Protein AF-A0A1H0B9E1-F1 (afdb_monomer_lite)

Organism: NCBI:txid745820

Radius of gyration: 12.41 Å; chains: 1; bounding box: 40×28×20 Å

pLDDT: mean 85.75, std 17.41, range [35.03, 98.69]

Sequence (74 aa):
MSIGDLIRYERKRKGWTLSQLSRRTGVSKSYLSYLERNQKKNPSITIVKRLFIVLDIPLEKIMESDNTKENHFG

Structure (mmCIF, N/CA/C/O backbone):
data_AF-A0A1H0B9E1-F1
#
_entry.id   AF-A0A1H0B9E1-F1
#
loop_
_atom_site.group_PDB
_atom_site.id
_atom_site.type_symbol
_atom_site.label_atom_id
_atom_site.label_alt_id
_atom_site.label_comp_id
_atom_site.label_asym_id
_atom_site.label_entity_id
_atom_site.label_seq_id
_atom_site.pdbx_PDB_ins_code
_atom_site.Cartn_x
_atom_site.Cartn_y
_atom_site.Cartn_z
_atom_site.occupancy
_atom_site.B_iso_or_equiv
_atom_site.auth_seq_id
_atom_site.auth_comp_id
_atom_site.auth_asym_id
_atom_site.auth_atom_id
_atom_site.pdbx_PDB_model_num
ATOM 1 N N . MET A 1 1 ? 5.559 13.486 3.095 1.00 75.62 1 MET A N 1
ATOM 2 C CA . MET A 1 1 ? 4.567 12.391 3.216 1.00 75.62 1 MET A CA 1
ATOM 3 C C . MET A 1 1 ? 5.176 11.164 2.564 1.00 75.62 1 MET A C 1
ATOM 5 O O . MET A 1 1 ? 5.713 11.309 1.476 1.00 75.62 1 MET A O 1
ATOM 9 N N . SER A 1 2 ? 5.172 10.001 3.215 1.00 86.81 2 SER A N 1
ATOM 10 C CA . SER A 1 2 ? 5.707 8.783 2.592 1.00 86.81 2 SER A CA 1
ATOM 11 C C . SER A 1 2 ? 4.703 8.163 1.614 1.00 86.81 2 SER A C 1
ATOM 13 O O . SER A 1 2 ? 3.515 8.496 1.615 1.00 86.81 2 SER A O 1
ATOM 15 N N . ILE A 1 3 ? 5.156 7.197 0.814 1.00 88.94 3 ILE A N 1
ATOM 16 C CA . ILE A 1 3 ? 4.272 6.459 -0.092 1.00 88.94 3 ILE A CA 1
ATOM 17 C C . ILE A 1 3 ? 3.172 5.683 0.651 1.00 88.94 3 ILE A C 1
ATOM 19 O O . ILE A 1 3 ? 2.037 5.609 0.183 1.00 88.94 3 ILE A O 1
ATOM 23 N N . GLY A 1 4 ? 3.484 5.147 1.836 1.00 92.62 4 GLY A N 1
ATOM 24 C CA . GLY A 1 4 ? 2.518 4.456 2.688 1.00 92.62 4 GLY A CA 1
ATOM 25 C C . GLY A 1 4 ? 1.432 5.397 3.207 1.00 92.62 4 GLY A C 1
ATOM 26 O O . GLY A 1 4 ? 0.254 5.032 3.218 1.00 92.62 4 GLY A O 1
ATOM 27 N N . ASP A 1 5 ? 1.811 6.627 3.556 1.00 92.12 5 ASP A N 1
ATOM 28 C CA . ASP A 1 5 ? 0.872 7.666 3.985 1.00 92.12 5 ASP A CA 1
ATOM 29 C C . ASP A 1 5 ? -0.063 8.086 2.842 1.00 92.12 5 ASP A C 1
ATOM 31 O O . ASP A 1 5 ? -1.272 8.193 3.055 1.00 92.12 5 ASP A O 1
ATOM 35 N N . LEU A 1 6 ? 0.470 8.255 1.624 1.00 92.75 6 LEU A N 1
ATOM 36 C CA . LEU A 1 6 ? -0.325 8.583 0.437 1.00 92.75 6 LEU A CA 1
ATOM 37 C C . LEU A 1 6 ? -1.346 7.479 0.137 1.00 92.75 6 LEU A C 1
ATOM 39 O O . LEU A 1 6 ? -2.537 7.749 0.010 1.00 92.75 6 LEU A O 1
ATOM 43 N N . ILE A 1 7 ? -0.909 6.219 0.113 1.00 95.38 7 ILE A N 1
ATOM 44 C CA . ILE A 1 7 ? -1.788 5.061 -0.113 1.00 95.38 7 ILE A CA 1
ATOM 45 C C . ILE A 1 7 ? -2.903 5.005 0.938 1.00 95.38 7 ILE A C 1
ATOM 47 O O . ILE A 1 7 ? -4.073 4.801 0.602 1.00 95.38 7 ILE A O 1
ATOM 51 N N . ARG A 1 8 ? -2.561 5.229 2.212 1.00 96.56 8 ARG A N 1
ATOM 52 C CA . ARG A 1 8 ? -3.528 5.261 3.315 1.00 96.56 8 ARG A CA 1
ATOM 53 C C . ARG A 1 8 ? -4.545 6.384 3.141 1.00 96.56 8 ARG A C 1
ATOM 55 O O . ARG A 1 8 ? -5.737 6.155 3.360 1.00 96.56 8 ARG A O 1
ATOM 62 N N . TYR A 1 9 ? -4.078 7.582 2.799 1.00 96.25 9 TYR A N 1
ATOM 63 C CA . TYR A 1 9 ? -4.917 8.757 2.587 1.00 96.25 9 TYR A CA 1
ATOM 64 C C . TYR A 1 9 ? -5.928 8.509 1.463 1.00 96.25 9 TYR A C 1
ATOM 66 O O . TYR A 1 9 ? -7.133 8.627 1.680 1.00 96.25 9 TYR A O 1
ATOM 74 N N . GLU A 1 10 ? -5.452 8.048 0.312 1.00 97.62 10 GLU A N 1
ATOM 75 C CA . GLU A 1 10 ? -6.253 7.793 -0.888 1.00 97.62 10 GLU A CA 1
ATOM 76 C C . GLU A 1 10 ? -7.277 6.674 -0.673 1.00 97.62 10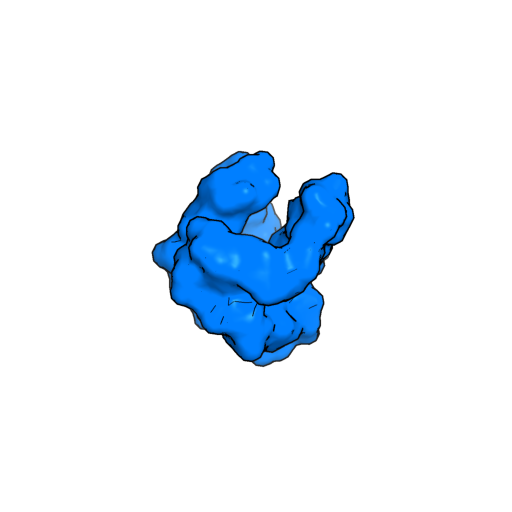 GLU A C 1
ATOM 78 O O . GLU A 1 10 ? -8.466 6.825 -0.973 1.00 97.62 10 GLU A O 1
ATOM 83 N N . ARG A 1 11 ? -6.858 5.571 -0.034 1.00 98.31 11 ARG A N 1
ATOM 84 C CA . ARG A 1 11 ? -7.766 4.479 0.339 1.00 98.31 11 ARG A CA 1
ATOM 85 C C . ARG A 1 11 ? -8.896 4.977 1.242 1.00 98.31 11 ARG A C 1
ATOM 87 O O . ARG A 1 11 ? -10.053 4.602 1.042 1.00 98.31 11 ARG A O 1
ATOM 94 N N . LYS A 1 12 ? -8.568 5.788 2.255 1.00 98.12 12 LYS A N 1
ATOM 95 C CA . LYS A 1 12 ? -9.561 6.348 3.182 1.00 98.12 12 LYS A CA 1
ATOM 96 C C . LYS A 1 12 ? -10.471 7.365 2.502 1.00 98.12 12 LYS A C 1
ATOM 98 O O . LYS A 1 12 ? -11.666 7.332 2.773 1.00 98.12 12 LYS A O 1
ATOM 103 N N . ARG A 1 13 ? -9.948 8.204 1.600 1.00 97.94 13 ARG A N 1
ATOM 104 C CA . ARG A 1 13 ? -10.749 9.158 0.815 1.00 97.94 13 ARG A CA 1
ATOM 105 C C . ARG A 1 13 ? -11.812 8.448 -0.025 1.00 97.94 13 ARG A C 1
ATOM 107 O O . ARG A 1 13 ? -12.921 8.946 -0.150 1.00 97.94 13 ARG A O 1
ATOM 114 N N . LYS A 1 14 ? -11.506 7.248 -0.526 1.00 97.81 14 LYS A N 1
ATOM 115 C CA . LYS A 1 14 ? -12.462 6.375 -1.230 1.00 97.81 14 LYS A CA 1
ATOM 116 C C . LYS A 1 14 ? -13.381 5.555 -0.307 1.00 97.81 14 LYS A C 1
ATOM 118 O O . LYS A 1 14 ? -14.177 4.758 -0.797 1.00 97.81 14 LYS A O 1
ATOM 123 N N . GLY A 1 15 ? -13.265 5.689 1.017 1.00 98.31 15 GLY A N 1
ATOM 124 C CA . GLY A 1 15 ? -14.066 4.932 1.987 1.00 98.31 15 GLY A CA 1
ATOM 125 C C . GLY A 1 15 ? -13.753 3.432 2.028 1.00 98.31 15 GLY A C 1
ATOM 126 O O . GLY A 1 15 ? -14.572 2.635 2.483 1.00 98.31 15 GLY A O 1
ATOM 127 N N . TRP A 1 16 ? -12.588 3.007 1.534 1.00 98.56 16 TRP A N 1
ATOM 128 C CA . TRP A 1 16 ? -12.257 1.588 1.423 1.00 98.56 16 TRP A CA 1
ATOM 129 C C . TRP A 1 16 ? -11.577 1.055 2.679 1.00 98.56 16 TRP A C 1
ATOM 131 O O . TRP A 1 16 ? -10.663 1.658 3.233 1.00 98.56 16 TRP A O 1
ATOM 141 N N . THR A 1 17 ? -11.945 -0.153 3.086 1.00 98.56 17 THR A N 1
ATOM 142 C CA . THR A 1 17 ? -11.196 -0.974 4.043 1.00 98.56 17 THR A CA 1
ATOM 143 C C . THR A 1 17 ? -9.933 -1.556 3.397 1.00 98.56 17 THR A C 1
ATOM 145 O O . THR A 1 17 ? -9.839 -1.695 2.176 1.00 98.56 17 THR A O 1
ATOM 148 N N . LEU A 1 18 ? -8.970 -1.992 4.216 1.00 98.50 18 LEU A N 1
ATOM 149 C CA . LEU A 1 18 ? -7.795 -2.728 3.723 1.00 98.50 18 LEU A CA 1
ATOM 150 C C . LEU A 1 18 ? -8.184 -4.007 2.963 1.00 98.50 18 LEU A C 1
ATOM 152 O O . LEU A 1 18 ? -7.537 -4.358 1.982 1.00 98.50 18 LEU A O 1
ATOM 156 N N . SER A 1 19 ? -9.259 -4.690 3.375 1.00 98.56 19 SER A N 1
ATOM 157 C CA . SER A 1 19 ? -9.762 -5.879 2.675 1.00 98.56 19 SER A CA 1
ATOM 158 C C . SER A 1 19 ? -10.305 -5.540 1.282 1.00 98.56 19 SER A C 1
ATOM 160 O O . SER A 1 19 ? -10.102 -6.300 0.340 1.00 98.56 19 SER A O 1
ATOM 162 N N . GLN A 1 20 ? -10.977 -4.395 1.123 1.00 98.69 20 GLN A N 1
ATOM 163 C CA . GLN A 1 20 ? -11.464 -3.940 -0.184 1.00 98.69 20 GLN A CA 1
ATOM 164 C C . GLN A 1 20 ? -10.319 -3.537 -1.114 1.00 98.69 20 GLN A C 1
ATOM 166 O O . GLN A 1 20 ? -10.367 -3.893 -2.294 1.00 98.69 20 GLN A O 1
ATOM 171 N N . LEU A 1 21 ? -9.294 -2.851 -0.593 1.00 98.44 21 LEU A N 1
ATOM 172 C CA . LEU A 1 21 ? -8.091 -2.525 -1.363 1.00 98.44 21 LEU A CA 1
ATOM 173 C C . LEU A 1 21 ? -7.319 -3.793 -1.752 1.00 98.44 21 LEU A C 1
ATOM 175 O O . LEU A 1 21 ? -6.890 -3.925 -2.896 1.00 98.44 21 LEU A O 1
ATOM 179 N N . SER A 1 22 ? -7.210 -4.761 -0.839 1.00 98.38 22 SER A N 1
ATOM 180 C CA . SER A 1 22 ? -6.589 -6.0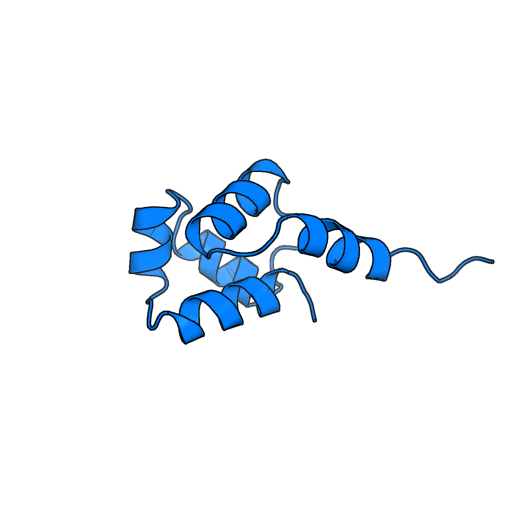59 -1.114 1.00 98.38 22 SER A CA 1
ATOM 181 C C . SER A 1 22 ? -7.281 -6.780 -2.269 1.00 98.38 22 SER A C 1
ATOM 183 O O . SER A 1 22 ? -6.616 -7.162 -3.226 1.00 98.38 22 SER A O 1
ATOM 185 N N . ARG A 1 23 ? -8.619 -6.864 -2.260 1.00 98.38 23 ARG A N 1
ATOM 186 C CA . ARG A 1 23 ? -9.381 -7.487 -3.357 1.00 98.38 23 ARG A CA 1
ATOM 187 C C . ARG A 1 23 ? -9.190 -6.797 -4.710 1.00 98.38 23 ARG A C 1
ATOM 189 O O . ARG A 1 23 ? -9.177 -7.475 -5.725 1.00 98.38 23 ARG A O 1
ATOM 196 N N . ARG A 1 24 ? -9.034 -5.469 -4.734 1.00 98.00 24 ARG A N 1
ATOM 197 C CA . ARG A 1 24 ? -8.856 -4.695 -5.982 1.00 98.00 24 ARG A CA 1
ATOM 198 C C . ARG A 1 24 ? -7.444 -4.787 -6.552 1.00 98.00 24 ARG A C 1
ATOM 200 O O . ARG A 1 24 ? -7.260 -4.706 -7.755 1.00 98.00 24 ARG A O 1
ATOM 207 N N . THR A 1 25 ? -6.448 -4.926 -5.683 1.00 96.94 25 THR A N 1
ATOM 208 C CA . THR A 1 25 ? -5.024 -4.884 -6.060 1.00 96.94 25 THR A CA 1
ATOM 209 C C . THR A 1 25 ? -4.394 -6.274 -6.134 1.00 96.94 25 THR A C 1
ATOM 211 O O . THR A 1 25 ? -3.293 -6.440 -6.657 1.00 96.94 25 THR A O 1
ATOM 214 N N . GLY A 1 26 ? -5.032 -7.287 -5.547 1.00 96.88 26 GLY A N 1
ATOM 215 C CA . GLY A 1 26 ? -4.415 -8.590 -5.309 1.00 96.88 26 GLY A CA 1
ATOM 216 C C . GLY A 1 26 ? -3.228 -8.539 -4.336 1.00 96.88 26 GLY A C 1
ATOM 217 O O . GLY A 1 26 ? -2.516 -9.526 -4.190 1.00 96.88 26 GLY A O 1
ATOM 218 N N . VA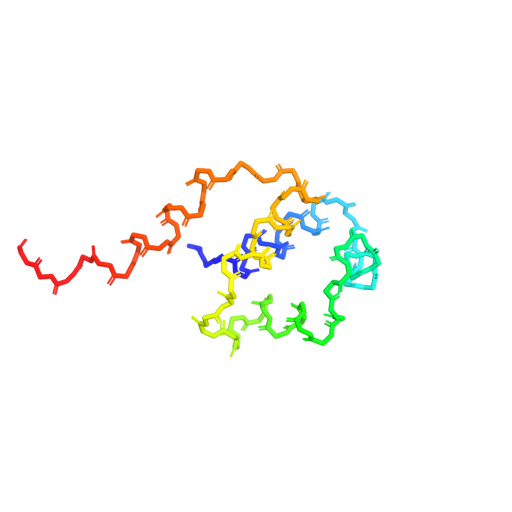L A 1 27 ? -2.983 -7.404 -3.670 1.00 96.19 27 VAL A N 1
ATOM 219 C CA . VAL A 1 27 ? -1.958 -7.281 -2.626 1.00 96.19 27 VAL A CA 1
ATOM 220 C C . VAL A 1 27 ? -2.562 -7.753 -1.310 1.00 96.19 27 VAL A C 1
ATOM 222 O O . VAL A 1 27 ? -3.698 -7.408 -0.988 1.00 96.19 27 VAL A O 1
ATOM 225 N N . SER A 1 28 ? -1.834 -8.546 -0.525 1.00 96.94 28 SER A N 1
ATOM 226 C CA . SER A 1 28 ? -2.385 -9.088 0.719 1.00 96.94 28 SER A CA 1
ATOM 227 C C . SER A 1 28 ? -2.704 -7.981 1.732 1.00 96.94 28 SER A C 1
ATOM 229 O O . SER A 1 28 ? -1.985 -6.986 1.855 1.00 96.94 28 SER A O 1
ATOM 231 N N . LYS A 1 29 ? -3.777 -8.168 2.510 1.00 97.31 29 LYS A N 1
ATOM 232 C CA . LYS A 1 29 ? -4.188 -7.234 3.573 1.00 97.31 29 LYS A CA 1
ATOM 233 C C . LYS A 1 29 ? -3.049 -6.939 4.559 1.00 97.31 29 LYS A C 1
ATOM 235 O O . LYS A 1 29 ? -2.872 -5.788 4.953 1.00 97.31 29 LYS A O 1
ATOM 240 N N . SER A 1 30 ? -2.270 -7.957 4.931 1.00 95.94 30 SER A N 1
ATOM 241 C CA . SER A 1 30 ? -1.117 -7.804 5.826 1.00 95.94 30 SER A CA 1
ATOM 242 C C . SER A 1 30 ? -0.037 -6.928 5.197 1.00 95.94 30 SER A C 1
ATOM 244 O O . SER A 1 30 ? 0.457 -6.017 5.854 1.00 95.94 30 SER A O 1
ATOM 246 N N . TYR A 1 31 ? 0.273 -7.126 3.911 1.00 95.06 31 TYR A N 1
ATOM 247 C CA . TYR A 1 31 ? 1.236 -6.285 3.199 1.00 95.06 31 TYR A CA 1
ATOM 248 C C . TYR A 1 31 ? 0.776 -4.825 3.139 1.00 95.06 31 TYR A C 1
ATOM 250 O O . TYR A 1 31 ? 1.551 -3.930 3.464 1.00 95.06 31 TYR A O 1
ATOM 258 N N . LEU A 1 32 ? -0.496 -4.579 2.804 1.00 96.69 32 LEU A N 1
ATOM 259 C CA . LEU A 1 32 ? -1.075 -3.230 2.814 1.00 96.69 32 LEU A CA 1
ATOM 260 C C . LEU A 1 32 ? -0.998 -2.590 4.207 1.00 96.69 32 LEU A C 1
ATOM 262 O O . LEU A 1 32 ? -0.640 -1.425 4.333 1.00 96.69 32 LEU A O 1
ATOM 266 N N . SER A 1 33 ? -1.271 -3.360 5.265 1.00 96.25 33 SER A N 1
ATOM 267 C CA . SER A 1 33 ? -1.143 -2.889 6.647 1.00 96.25 33 SER A CA 1
ATOM 268 C C . SER A 1 33 ? 0.297 -2.524 7.020 1.00 96.25 33 SER A C 1
ATOM 270 O O . SER A 1 33 ? 0.506 -1.538 7.725 1.00 96.25 33 SER A O 1
ATOM 272 N N . TYR A 1 34 ? 1.292 -3.303 6.585 1.00 94.31 34 TYR A N 1
ATOM 273 C CA . TYR A 1 34 ? 2.705 -2.969 6.790 1.00 94.31 34 TYR A CA 1
ATOM 274 C C . TYR A 1 34 ? 3.115 -1.719 6.008 1.00 94.31 34 TYR A C 1
ATOM 276 O O . TYR A 1 34 ? 3.838 -0.874 6.539 1.00 94.31 34 TYR A O 1
ATOM 284 N N . LEU A 1 35 ? 2.636 -1.592 4.770 1.00 93.31 35 LEU A N 1
ATOM 285 C CA . LEU A 1 35 ? 2.929 -0.468 3.890 1.00 93.31 35 LEU A CA 1
ATOM 286 C C . LEU A 1 35 ? 2.364 0.845 4.444 1.00 93.31 35 LEU A C 1
ATOM 288 O O . LEU A 1 35 ? 3.111 1.795 4.621 1.00 93.31 35 LEU A O 1
ATOM 292 N N . GLU A 1 36 ? 1.084 0.876 4.821 1.00 94.50 36 GLU A N 1
ATOM 293 C CA . GLU A 1 36 ? 0.420 2.072 5.371 1.00 94.50 36 GLU A CA 1
ATOM 294 C C . GLU A 1 36 ? 0.876 2.472 6.782 1.00 94.50 36 GLU A C 1
ATOM 296 O O . GLU A 1 36 ? 0.461 3.510 7.297 1.00 94.50 36 GLU A O 1
ATOM 301 N N . ARG A 1 37 ? 1.667 1.623 7.447 1.00 92.25 37 ARG A N 1
ATOM 302 C CA . ARG A 1 37 ? 2.320 1.924 8.730 1.00 92.25 37 ARG A CA 1
ATOM 303 C C . ARG A 1 37 ? 3.798 2.276 8.559 1.00 92.25 37 ARG A C 1
ATOM 305 O O . ARG A 1 37 ? 4.508 2.363 9.555 1.00 92.25 37 ARG A O 1
ATOM 312 N N . ASN A 1 38 ? 4.273 2.417 7.320 1.00 83.06 38 ASN A N 1
ATOM 313 C CA . ASN A 1 38 ? 5.667 2.721 6.985 1.00 83.06 38 ASN A CA 1
ATOM 314 C C . ASN A 1 38 ? 6.671 1.694 7.545 1.00 83.06 38 ASN A C 1
ATOM 316 O O . ASN A 1 38 ? 7.853 1.979 7.716 1.00 83.06 38 ASN A O 1
ATOM 320 N N . GLN A 1 39 ? 6.207 0.463 7.801 1.00 79.44 39 GLN A N 1
ATOM 321 C CA . GLN A 1 39 ? 7.034 -0.642 8.298 1.00 79.44 39 GLN A CA 1
ATOM 322 C C . GLN A 1 39 ? 7.739 -1.391 7.159 1.00 79.44 39 GLN A C 1
ATOM 324 O O . GLN A 1 39 ? 8.710 -2.111 7.389 1.00 79.44 39 GLN A O 1
ATOM 329 N N . LYS A 1 40 ? 7.285 -1.210 5.911 1.00 73.88 40 LYS A N 1
ATOM 330 C CA . LYS A 1 40 ? 7.954 -1.727 4.712 1.00 73.88 40 LYS A CA 1
ATOM 331 C C . LYS A 1 40 ? 8.794 -0.620 4.071 1.00 73.88 40 LYS A C 1
ATOM 333 O O . LYS A 1 40 ? 8.247 0.311 3.496 1.00 73.88 40 LYS A O 1
ATOM 338 N N . LYS A 1 41 ? 10.123 -0.752 4.139 1.00 66.56 41 LYS A N 1
ATOM 339 C CA . LYS A 1 41 ? 11.068 0.276 3.658 1.00 66.56 41 LYS A CA 1
ATOM 340 C C . LYS A 1 41 ? 11.284 0.310 2.139 1.00 66.56 41 LYS A C 1
ATOM 342 O O . LYS A 1 41 ? 11.741 1.332 1.650 1.00 66.56 41 LYS A O 1
ATOM 347 N N . ASN A 1 42 ? 10.985 -0.784 1.428 1.00 74.69 42 ASN A N 1
ATOM 348 C CA . ASN A 1 42 ? 11.195 -0.903 -0.021 1.00 74.69 42 ASN A CA 1
ATOM 349 C C . ASN A 1 42 ? 10.115 -1.809 -0.654 1.00 74.69 42 ASN A C 1
ATOM 351 O O . ASN A 1 42 ? 10.319 -3.024 -0.787 1.00 74.69 42 ASN A O 1
ATOM 355 N N . PRO A 1 43 ? 8.899 -1.298 -0.925 1.00 85.06 43 PRO A N 1
ATOM 356 C CA . PRO A 1 43 ? 7.949 -2.005 -1.778 1.00 85.06 43 PRO A CA 1
ATOM 357 C C . PRO A 1 43 ? 8.490 -2.081 -3.213 1.00 85.06 43 PRO A C 1
ATOM 359 O O . PRO A 1 43 ? 9.212 -1.193 -3.652 1.00 85.06 43 PRO A O 1
ATOM 362 N N . SER A 1 44 ? 8.158 -3.138 -3.959 1.00 89.81 44 SER A N 1
ATOM 363 C CA . SER A 1 44 ? 8.577 -3.206 -5.362 1.00 89.81 44 SER A CA 1
ATOM 364 C C . SER A 1 44 ? 7.803 -2.190 -6.199 1.00 89.81 44 SER A C 1
ATOM 366 O O . SER A 1 44 ? 6.607 -1.974 -5.975 1.00 89.81 44 SER A O 1
ATOM 368 N N . ILE A 1 45 ? 8.458 -1.625 -7.216 1.00 88.00 45 ILE A N 1
ATOM 369 C CA . ILE A 1 45 ? 7.834 -0.665 -8.136 1.00 88.00 45 ILE A CA 1
ATOM 370 C C . ILE A 1 45 ? 6.556 -1.226 -8.779 1.00 88.00 45 ILE A C 1
ATOM 372 O O . ILE A 1 45 ? 5.577 -0.510 -8.968 1.00 88.00 45 ILE A O 1
ATOM 376 N N . THR A 1 46 ? 6.518 -2.534 -9.042 1.00 92.00 46 THR A N 1
ATOM 377 C CA . THR A 1 46 ? 5.347 -3.230 -9.589 1.00 92.00 46 THR A CA 1
ATOM 378 C C . THR A 1 46 ? 4.148 -3.186 -8.642 1.00 92.00 46 THR A C 1
ATOM 380 O O . THR A 1 46 ? 3.025 -2.943 -9.085 1.00 92.00 46 THR A O 1
ATOM 383 N N . ILE A 1 47 ? 4.364 -3.398 -7.337 1.00 93.31 47 ILE A N 1
ATOM 384 C CA . ILE A 1 47 ? 3.294 -3.307 -6.332 1.00 93.31 47 ILE A CA 1
ATOM 385 C C . ILE A 1 47 ? 2.812 -1.861 -6.212 1.00 93.31 47 ILE A C 1
ATOM 387 O O . ILE A 1 47 ? 1.605 -1.624 -6.184 1.00 93.31 47 ILE A O 1
ATOM 391 N N . VAL A 1 48 ? 3.741 -0.904 -6.189 1.00 92.56 48 VAL A N 1
ATOM 392 C CA . VAL A 1 48 ? 3.426 0.526 -6.107 1.00 92.56 48 VAL A CA 1
ATOM 393 C C . VAL A 1 48 ? 2.568 0.971 -7.290 1.00 92.56 48 VAL A C 1
ATOM 395 O O . VAL A 1 48 ? 1.475 1.488 -7.077 1.00 92.56 48 VAL A O 1
ATOM 398 N N . LYS A 1 49 ? 2.999 0.696 -8.528 1.00 93.56 49 LYS A N 1
ATOM 399 C CA . LYS A 1 49 ? 2.240 1.039 -9.743 1.00 93.56 49 LYS A CA 1
ATOM 400 C C . LYS A 1 49 ? 0.826 0.470 -9.705 1.00 93.56 49 LYS A C 1
ATOM 402 O O . LYS A 1 49 ? -0.133 1.174 -9.997 1.00 93.56 49 LYS A O 1
ATOM 407 N N . ARG A 1 50 ? 0.681 -0.790 -9.286 1.00 95.62 50 ARG A N 1
ATOM 408 C CA . ARG A 1 50 ? -0.633 -1.431 -9.175 1.00 95.62 50 ARG A CA 1
ATOM 409 C C . ARG A 1 50 ? -1.534 -0.737 -8.154 1.00 95.62 50 ARG A C 1
ATOM 411 O O . ARG A 1 50 ? -2.718 -0.547 -8.416 1.00 95.62 50 ARG A O 1
ATOM 418 N N . LEU A 1 51 ? -0.984 -0.370 -6.997 1.00 96.56 51 LEU A N 1
ATOM 419 C CA . LEU A 1 51 ? -1.721 0.361 -5.966 1.00 96.56 51 LEU A CA 1
ATOM 420 C C . LEU A 1 51 ? -2.158 1.735 -6.466 1.00 96.56 51 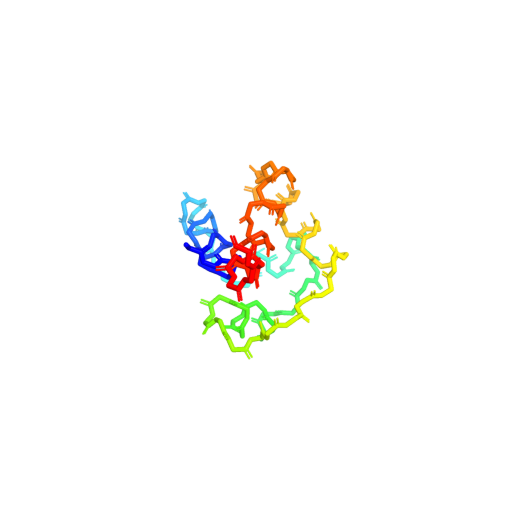LEU A C 1
ATOM 422 O O . LEU A 1 51 ? -3.302 2.112 -6.244 1.00 96.56 51 LEU A O 1
ATOM 426 N N . PHE A 1 52 ? -1.272 2.440 -7.165 1.00 95.62 52 PHE A N 1
ATOM 427 C CA . PHE A 1 52 ? -1.530 3.778 -7.687 1.00 95.62 52 PHE A CA 1
ATOM 428 C C . PHE A 1 52 ? -2.630 3.764 -8.745 1.00 95.62 52 PHE A C 1
ATOM 430 O O . PHE A 1 52 ? -3.570 4.541 -8.632 1.00 95.62 52 PHE A O 1
ATOM 437 N N . ILE A 1 53 ? -2.586 2.811 -9.681 1.00 96.31 53 ILE A N 1
ATOM 438 C CA . ILE A 1 53 ? -3.644 2.622 -10.683 1.00 96.31 53 ILE A CA 1
ATOM 439 C C . ILE A 1 53 ? -5.003 2.400 -10.007 1.00 96.31 53 ILE A C 1
ATOM 441 O O . ILE A 1 53 ? -5.974 3.062 -10.340 1.00 96.31 53 ILE A O 1
ATOM 445 N N . VAL A 1 54 ? -5.086 1.501 -9.021 1.00 97.44 54 VAL A N 1
ATOM 446 C CA . VAL A 1 54 ? -6.357 1.192 -8.337 1.00 97.44 54 VAL A CA 1
ATOM 447 C C . VAL A 1 54 ? -6.866 2.349 -7.469 1.00 97.44 54 VAL A C 1
ATOM 449 O O . VAL A 1 54 ? -8.068 2.466 -7.222 1.00 97.44 54 VAL A O 1
ATOM 452 N N . LEU A 1 55 ? -5.959 3.170 -6.944 1.00 97.19 55 LEU A N 1
ATOM 453 C CA . LEU A 1 55 ? -6.286 4.306 -6.088 1.00 97.19 55 LEU A CA 1
ATOM 454 C C . LEU A 1 55 ? -6.470 5.616 -6.868 1.00 97.19 55 LEU A C 1
ATOM 456 O O . LEU A 1 55 ? -6.774 6.624 -6.236 1.00 97.19 55 LEU A O 1
ATOM 460 N N . ASP A 1 56 ? -6.355 5.594 -8.199 1.00 96.06 56 ASP A N 1
ATOM 461 C CA . ASP A 1 56 ? -6.366 6.774 -9.073 1.00 96.06 56 ASP A CA 1
ATOM 462 C C . ASP A 1 56 ? -5.315 7.822 -8.662 1.00 96.06 56 ASP A C 1
ATOM 464 O O . ASP A 1 56 ? -5.572 9.025 -8.622 1.00 96.06 56 ASP A O 1
ATOM 468 N N . ILE A 1 57 ? -4.119 7.346 -8.309 1.00 94.44 57 ILE A N 1
ATOM 469 C CA . ILE A 1 57 ? -2.972 8.186 -7.962 1.00 94.44 57 ILE A CA 1
ATOM 470 C C . ILE A 1 57 ? -2.109 8.360 -9.218 1.00 94.44 57 ILE A C 1
ATOM 472 O O . ILE A 1 57 ? -1.670 7.351 -9.779 1.00 94.44 57 ILE A O 1
ATOM 476 N N . PRO A 1 58 ? -1.806 9.603 -9.634 1.00 92.50 58 PRO A N 1
ATOM 477 C CA . PRO A 1 58 ? -0.880 9.860 -10.734 1.00 92.50 58 PRO A CA 1
ATOM 478 C C . PRO A 1 58 ? 0.502 9.240 -10.459 1.00 92.50 58 PRO A C 1
ATOM 480 O O . PRO A 1 58 ? 1.033 9.358 -9.349 1.00 92.50 58 PRO A O 1
ATOM 483 N N . LEU A 1 59 ? 1.081 8.544 -11.444 1.00 87.69 59 LEU A N 1
ATOM 484 C CA . LEU A 1 59 ? 2.353 7.821 -11.277 1.00 87.69 59 LEU A CA 1
ATOM 485 C C . LEU A 1 59 ? 3.546 8.763 -11.071 1.00 87.69 59 LEU A C 1
ATOM 487 O O . LEU A 1 59 ? 4.547 8.355 -10.487 1.00 87.69 59 LEU A O 1
ATOM 491 N N . GLU A 1 60 ? 3.426 10.019 -11.484 1.00 86.56 60 GLU A N 1
ATOM 492 C CA . GLU A 1 60 ? 4.405 11.090 -11.284 1.00 86.56 60 GLU A CA 1
ATOM 493 C C . GLU A 1 60 ? 4.702 11.289 -9.789 1.00 86.56 60 GLU A C 1
ATOM 495 O O . GLU A 1 60 ? 5.840 11.551 -9.401 1.00 86.56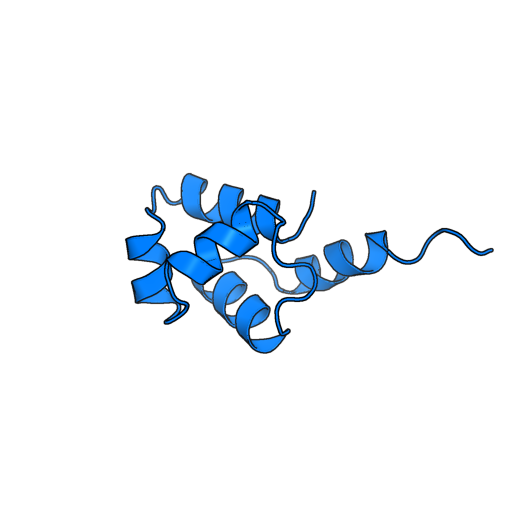 60 GLU A O 1
ATOM 500 N N . LYS A 1 61 ? 3.714 11.027 -8.920 1.00 81.69 61 LYS A N 1
ATOM 501 C CA . LYS A 1 61 ? 3.885 11.092 -7.461 1.00 81.69 61 LYS A CA 1
ATOM 502 C C . LYS A 1 61 ? 4.815 10.024 -6.889 1.00 81.69 61 LYS A C 1
ATOM 504 O O . LYS A 1 61 ? 5.252 10.154 -5.748 1.00 81.69 61 LYS A O 1
ATOM 509 N N . ILE A 1 62 ? 5.123 8.966 -7.644 1.00 77.25 62 ILE A N 1
ATOM 510 C CA . ILE A 1 62 ? 6.132 7.982 -7.231 1.00 77.25 62 ILE A CA 1
ATOM 511 C C . ILE A 1 62 ? 7.504 8.667 -7.160 1.00 77.25 62 ILE A C 1
ATOM 513 O O . ILE A 1 62 ? 8.199 8.526 -6.155 1.00 77.25 62 ILE A O 1
ATOM 517 N N . MET A 1 63 ? 7.851 9.472 -8.171 1.00 68.44 63 MET A N 1
ATOM 518 C CA . MET A 1 63 ? 9.148 10.155 -8.275 1.00 68.44 63 MET A CA 1
ATOM 519 C C . MET A 1 63 ? 9.343 11.205 -7.175 1.00 68.44 63 MET A C 1
ATOM 521 O O . MET A 1 63 ? 10.423 11.309 -6.600 1.00 68.44 63 MET A O 1
ATOM 525 N N . GLU A 1 64 ? 8.282 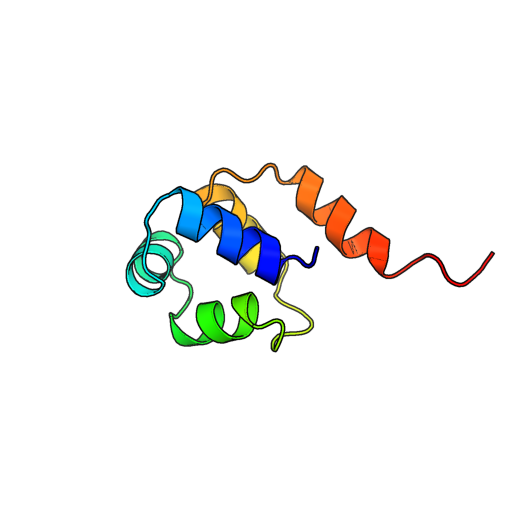11.931 -6.817 1.00 66.50 64 GLU A N 1
ATOM 526 C CA . GLU A 1 64 ? 8.303 12.887 -5.700 1.00 66.50 64 GLU A CA 1
ATOM 527 C C . GLU A 1 64 ? 8.599 12.205 -4.356 1.00 66.50 64 GLU A C 1
ATOM 529 O O . GLU A 1 64 ? 9.247 12.788 -3.489 1.00 66.50 64 GLU A O 1
ATOM 534 N N . SER A 1 65 ? 8.143 10.959 -4.180 1.00 60.97 65 SER A N 1
ATOM 535 C CA . SER A 1 65 ? 8.352 10.205 -2.941 1.00 60.97 65 SER A CA 1
ATOM 536 C C . SER A 1 65 ? 9.749 9.579 -2.824 1.00 60.97 65 SER A C 1
ATOM 538 O O . SER A 1 65 ? 10.265 9.469 -1.707 1.00 60.97 65 SER A O 1
ATOM 540 N N . ASP A 1 66 ? 10.384 9.231 -3.948 1.00 57.59 66 ASP A N 1
ATOM 541 C CA . ASP A 1 66 ? 11.759 8.711 -3.984 1.00 57.59 66 ASP A CA 1
ATOM 542 C C . ASP A 1 66 ? 12.803 9.838 -3.867 1.00 57.59 66 ASP A C 1
ATOM 544 O O . ASP A 1 66 ? 13.782 9.690 -3.131 1.00 57.59 66 ASP A O 1
ATOM 548 N N . ASN A 1 67 ? 12.548 11.011 -4.463 1.00 51.19 67 ASN A N 1
ATOM 549 C CA . ASN A 1 67 ? 13.454 12.169 -4.396 1.00 51.19 67 ASN A CA 1
ATOM 550 C C . ASN A 1 67 ? 13.628 12.750 -2.982 1.00 51.19 67 ASN A C 1
ATOM 552 O O . ASN A 1 67 ? 14.604 13.442 -2.711 1.00 51.19 67 ASN A O 1
ATOM 556 N N . THR A 1 68 ? 12.748 12.432 -2.028 1.00 49.72 68 THR A N 1
ATOM 557 C CA . THR A 1 68 ? 12.958 12.805 -0.615 1.00 49.72 68 THR A CA 1
ATOM 558 C C . THR A 1 68 ? 14.053 12.006 0.108 1.00 49.72 68 THR A C 1
ATOM 560 O O . THR A 1 68 ? 14.292 12.259 1.290 1.00 49.72 68 THR A O 1
ATOM 563 N N . LYS A 1 69 ? 14.733 11.057 -0.555 1.00 48.00 69 LYS A N 1
ATOM 564 C CA . LYS A 1 69 ? 15.910 10.363 0.002 1.00 48.00 69 LYS A CA 1
ATOM 565 C C . LYS A 1 69 ? 17.255 10.788 -0.592 1.00 48.00 69 LYS A C 1
ATOM 567 O O . LYS A 1 69 ? 18.276 10.402 -0.032 1.00 48.00 69 LYS A O 1
ATOM 572 N N . GLU A 1 70 ? 17.271 11.630 -1.620 1.00 43.62 70 GLU A N 1
ATOM 573 C CA . GLU A 1 70 ? 18.495 12.218 -2.173 1.00 43.62 70 GLU A CA 1
ATOM 574 C C . GLU A 1 70 ? 18.401 13.743 -2.118 1.00 43.62 70 GLU A C 1
ATOM 576 O O . GLU A 1 70 ? 18.046 14.396 -3.085 1.00 43.62 70 GLU A O 1
ATOM 581 N N . ASN A 1 71 ? 18.661 14.304 -0.937 1.00 41.78 71 ASN A N 1
ATOM 582 C CA . ASN A 1 71 ? 19.164 15.671 -0.770 1.00 41.78 71 ASN A CA 1
ATOM 583 C C . ASN A 1 71 ? 19.841 15.764 0.604 1.00 41.78 71 ASN A C 1
ATOM 585 O O . ASN A 1 71 ? 19.360 16.398 1.543 1.00 41.78 71 ASN A O 1
ATOM 589 N N . HIS A 1 72 ? 20.956 15.048 0.732 1.00 44.78 72 HIS A N 1
ATOM 590 C CA . HIS A 1 72 ? 21.974 15.347 1.734 1.00 44.78 72 HIS A CA 1
ATOM 591 C C . HIS A 1 72 ? 23.372 15.053 1.188 1.00 44.78 72 HIS A C 1
ATOM 593 O O . HIS A 1 72 ? 24.131 14.372 1.853 1.00 44.78 72 HIS A O 1
ATOM 599 N N . PHE A 1 73 ? 23.692 15.519 -0.022 1.00 37.41 73 PHE A N 1
ATOM 600 C CA . PHE A 1 73 ? 25.065 15.749 -0.491 1.00 37.41 73 PHE A CA 1
ATOM 601 C C . PHE A 1 73 ? 25.015 16.734 -1.667 1.00 37.41 73 PHE A C 1
ATOM 603 O O . PHE A 1 73 ? 24.368 16.437 -2.669 1.00 37.41 73 PHE A O 1
ATOM 610 N N . GLY A 1 74 ? 25.694 17.877 -1.525 1.00 35.03 74 GLY A N 1
ATOM 611 C CA . GLY A 1 74 ? 25.846 18.916 -2.549 1.00 35.03 74 GLY A CA 1
ATOM 612 C C . GLY A 1 74 ? 25.482 20.294 -2.037 1.00 35.03 74 GLY A C 1
ATOM 613 O O . GLY A 1 74 ? 24.392 20.766 -2.417 1.00 35.03 74 GLY A O 1
#

Foldseek 3Di:
DALLCVLVVLCVVVVHDLVRLCVQQVPDSVRNVCSNVCVDVDDPPVSSVSSCVSSVHPPVVVVVNVVVVPDDDD

Secondary structure (DSSP, 8-state):
--HHHHHHHHHHHTT--HHHHHHHH---HHHHHHHTTT--S---HHHHHHHHHHHT--THHHHHHHGGGS-S--

InterPro domains:
  IPR001387 Cro/C1-type, helix-turn-helix domain [PF01381] (7-61)
  IPR001387 Cro/C1-type, helix-turn-helix domain [PS50943] (7-62)
  IPR001387 Cro/C1-type, helix-turn-helix domain [SM00530] (6-62)
  IPR001387 Cro/C1-type, helix-turn-helix domain [cd00093] (4-62)
  IPR010982 Lambda repressor-like, DNA-binding domain superfamily [G3DSA:1.10.260.40] (3-73)
  IPR010982 Lambda repressor-like, DNA-binding domain superfamily [SSF47413] (1-67)
  IPR050807 Transcriptional regulator/dioxygenase, bacterial-type [PTHR46797] (2-69)